Protein AF-A0A534IXT2-F1 (afdb_monomer)

pLDDT: mean 79.08, std 15.94, range [31.67, 95.62]

Secondary structure (DSSP, 8-state):
------TTEEEHHHHHHTHHHHHHHHHHT--EEEEETTEEEEEE--HHHHHHHH---SSHHHHHHHHT-S-TT----------PPPP----TT-PPPP-

Foldseek 3Di:
DDPPPPVQEEEPVRCVVPVVVVVVCLVPVNKHFYDYPRDGDDIDHDPVVVCVVVDPPPCVVVVVVLVPDPPVPDDDPDDDDDDDDPDPPPDPDDDDDDD

Radius of gyration: 23.03 Å; Cα contacts (8 Å, |Δi|>4): 57; chains: 1; bounding box: 66×36×57 Å

Solvent-accessible surface area (backbone atoms only — not comparable to full-atom values): 6604 Å² total; per-residue (Å²): 139,81,82,75,74,65,84,46,68,32,49,52,69,55,44,67,77,40,42,73,56,52,55,50,41,20,72,76,76,37,69,31,38,32,22,56,97,89,38,87,74,47,75,48,63,41,69,67,55,50,49,62,74,65,50,78,92,73,54,57,72,57,52,52,53,61,69,68,40,95,68,77,84,66,84,78,85,77,79,87,67,96,67,90,73,80,82,78,81,74,64,92,82,78,76,79,82,81,129

Sequence (99 aa):
MTSKSRSGYWLLQDAKARFSELVRKVRSEGPQHVTVHGRDEVVVIAAADFRRLKGSITGKALIEAVQASPHRDIDIEARRSPLPVRDVIAARGCTPPRA

Mean predicted aligned error: 14.65 Å

Nearest PDB structures (foldseek):
  2odk-assembly2_D  TM=9.842E-01  e=2.602E-04  Nitrosomonas europaea
  4zm2-assembly1_B  TM=7.871E-01  e=6.362E-03  Punavirus P1
  3k33-assembly1_C-2  TM=7.244E-01  e=2.223E-02  Punavirus P1
  3k33-assembly1_D-2  TM=6.384E-01  e=4.774E-02  Punavirus P1
  5x9h-assembly1_A  TM=3.903E-01  e=8.761E+00  Thermus thermophilus HB8

Structure (mmCIF, N/CA/C/O backbone):
data_AF-A0A534IXT2-F1
#
_entry.id   AF-A0A534IXT2-F1
#
loop_
_atom_site.group_PDB
_atom_site.id
_atom_site.type_sym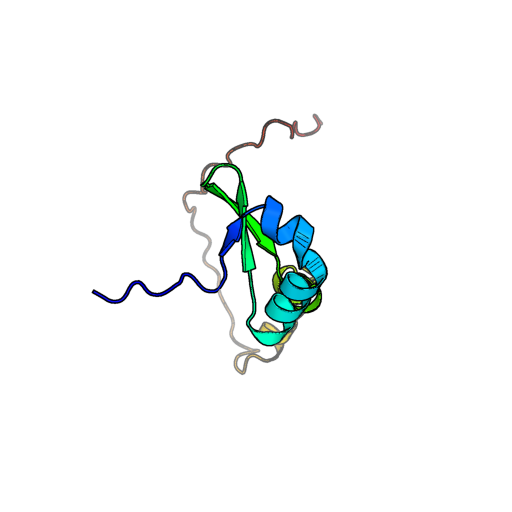bol
_atom_site.label_atom_id
_atom_site.label_alt_id
_atom_site.label_comp_id
_atom_site.label_asym_id
_atom_site.label_entity_id
_atom_site.label_seq_id
_atom_site.pdbx_PDB_ins_code
_atom_site.Cartn_x
_atom_site.Cartn_y
_atom_site.Cartn_z
_atom_site.occupancy
_atom_site.B_iso_or_equiv
_atom_site.auth_seq_id
_atom_site.auth_comp_id
_atom_site.auth_asym_id
_atom_site.auth_atom_id
_atom_site.pdbx_PDB_model_num
ATOM 1 N N . MET A 1 1 ? -29.192 7.527 3.788 1.00 35.97 1 MET A N 1
ATOM 2 C CA . MET A 1 1 ? -27.865 7.899 4.327 1.00 35.97 1 MET A CA 1
ATOM 3 C C . MET A 1 1 ? -27.161 6.616 4.743 1.00 35.97 1 MET A C 1
ATOM 5 O O . MET A 1 1 ? -27.426 6.114 5.821 1.00 35.97 1 MET A O 1
ATOM 9 N N . THR A 1 2 ? -26.343 6.021 3.881 1.00 31.67 2 THR A N 1
ATOM 10 C CA . THR A 1 2 ? -25.557 4.828 4.236 1.00 31.67 2 THR A CA 1
ATOM 11 C C . THR A 1 2 ? -24.094 5.211 4.133 1.00 31.67 2 THR A C 1
ATOM 13 O O . THR A 1 2 ? -23.559 5.350 3.033 1.00 31.67 2 THR A O 1
ATOM 16 N N . SER A 1 3 ? -23.469 5.476 5.282 1.00 38.47 3 SER A N 1
ATOM 17 C CA . SER A 1 3 ? -22.035 5.716 5.348 1.00 38.47 3 SER A CA 1
ATOM 18 C C . SER A 1 3 ? -21.333 4.438 4.904 1.00 38.47 3 SER A C 1
ATOM 20 O O . SER A 1 3 ? -21.412 3.389 5.542 1.00 38.47 3 SER A O 1
ATOM 22 N N . LYS A 1 4 ? -20.668 4.506 3.751 1.00 41.81 4 LYS A N 1
ATOM 23 C CA . LYS A 1 4 ? -19.714 3.486 3.337 1.00 41.81 4 LYS A CA 1
ATOM 24 C C . LYS A 1 4 ? -18.629 3.487 4.411 1.00 41.81 4 LYS A C 1
ATOM 26 O O . LYS A 1 4 ? -17.834 4.423 4.472 1.00 41.81 4 LYS A O 1
ATOM 31 N N . SER A 1 5 ? -18.660 2.497 5.306 1.00 49.62 5 SER A N 1
ATOM 32 C CA . SER A 1 5 ? -17.535 2.194 6.189 1.00 49.62 5 SER A CA 1
ATOM 33 C C . SER A 1 5 ? -16.285 2.248 5.321 1.00 49.62 5 SER A C 1
ATOM 35 O O . SER A 1 5 ? -16.241 1.593 4.275 1.00 49.62 5 SER A O 1
ATOM 37 N N . ARG A 1 6 ? -15.317 3.097 5.676 1.00 59.31 6 ARG A N 1
ATOM 38 C CA . ARG A 1 6 ? -14.040 3.151 4.968 1.00 59.31 6 ARG A CA 1
ATOM 39 C C . ARG A 1 6 ? -13.255 1.884 5.331 1.00 59.31 6 ARG A C 1
ATOM 41 O O . ARG A 1 6 ? -12.303 1.933 6.102 1.00 59.31 6 ARG A O 1
ATOM 48 N N . SER A 1 7 ? -13.711 0.739 4.819 1.00 67.19 7 SER A N 1
ATOM 49 C CA . SER A 1 7 ? -13.032 -0.550 4.883 1.00 67.19 7 SER A CA 1
ATOM 50 C C . SER A 1 7 ? -11.638 -0.341 4.313 1.00 67.19 7 SER A C 1
ATOM 52 O O . SER A 1 7 ? -11.503 -0.027 3.131 1.00 67.19 7 SER A O 1
ATOM 54 N N . GLY A 1 8 ? -10.626 -0.395 5.169 1.00 79.75 8 GLY A N 1
ATOM 55 C CA . GLY A 1 8 ? -9.276 -0.003 4.789 1.00 79.75 8 GLY A CA 1
ATOM 56 C C . GLY A 1 8 ? -8.614 0.990 5.730 1.00 79.75 8 GLY A C 1
ATOM 57 O O . GLY A 1 8 ? -7.415 1.159 5.606 1.00 79.75 8 GLY A O 1
ATOM 58 N N . TYR A 1 9 ? -9.332 1.636 6.655 1.00 89.56 9 TYR A N 1
ATOM 59 C CA . TYR A 1 9 ? -8.752 2.638 7.558 1.00 89.56 9 TYR A CA 1
ATOM 60 C C . TYR A 1 9 ? -8.716 2.149 9.001 1.00 89.56 9 TYR A C 1
ATOM 62 O O . TYR A 1 9 ? -9.726 1.719 9.553 1.00 89.56 9 TYR A O 1
ATOM 70 N N . TRP A 1 10 ? -7.542 2.261 9.610 1.00 93.19 10 TRP A N 1
ATOM 71 C CA . TRP A 1 10 ? -7.248 1.811 10.961 1.00 93.19 10 TRP A CA 1
ATOM 72 C C . TRP A 1 10 ? -6.767 2.985 11.799 1.00 93.19 10 TRP A C 1
ATOM 74 O O . TRP A 1 10 ? -5.938 3.773 11.346 1.00 93.19 10 TRP A O 1
ATOM 84 N N . LEU A 1 11 ? -7.230 3.098 13.041 1.00 92.06 11 LEU A N 1
ATOM 85 C CA . LEU A 1 11 ? -6.514 3.896 14.034 1.00 92.06 11 LEU A CA 1
ATOM 86 C C . LEU A 1 11 ? -5.226 3.155 14.409 1.00 92.06 11 LEU A C 1
ATOM 88 O O . LEU A 1 11 ? -5.212 1.924 14.481 1.00 92.06 11 LEU A O 1
ATOM 92 N N . LEU A 1 12 ? -4.146 3.886 14.689 1.00 92.25 12 LEU A N 1
ATOM 93 C CA . LEU A 1 12 ? -2.860 3.286 15.068 1.00 92.25 12 LEU A CA 1
ATOM 94 C C . LEU A 1 12 ? -2.980 2.296 16.238 1.00 92.25 12 LEU A C 1
ATOM 96 O O . LEU A 1 12 ? -2.351 1.239 16.228 1.00 92.25 12 LEU A O 1
ATOM 100 N N . GLN A 1 13 ? -3.813 2.618 17.228 1.00 91.50 13 GLN A N 1
ATOM 101 C CA . GLN A 1 13 ? -4.076 1.743 18.372 1.00 91.50 13 GLN A CA 1
ATOM 102 C C . GLN A 1 13 ? -4.716 0.408 17.962 1.00 91.50 13 GLN A C 1
ATOM 104 O O . GLN A 1 13 ? -4.278 -0.645 18.424 1.00 91.50 13 GLN A O 1
ATOM 109 N N . ASP A 1 14 ? -5.671 0.435 17.030 1.00 91.50 14 ASP A N 1
ATOM 110 C CA . ASP A 1 14 ? -6.352 -0.765 16.542 1.00 91.50 14 ASP A CA 1
ATOM 111 C C . ASP A 1 14 ? -5.415 -1.605 15.681 1.00 91.50 14 ASP A C 1
ATOM 113 O O . ASP A 1 14 ? -5.363 -2.825 15.824 1.00 91.50 14 ASP A O 1
ATOM 117 N N . ALA A 1 15 ? -4.614 -0.951 14.834 1.00 92.31 15 ALA A N 1
ATOM 118 C CA . ALA A 1 15 ? -3.582 -1.612 14.044 1.00 92.31 15 ALA A CA 1
ATOM 119 C C . ALA A 1 15 ? -2.552 -2.319 14.941 1.00 92.31 15 ALA A C 1
ATOM 121 O O . ALA A 1 15 ? -2.131 -3.432 14.629 1.00 92.31 15 ALA A O 1
ATOM 122 N N . LYS A 1 16 ? -2.179 -1.714 16.077 1.00 91.88 16 LYS A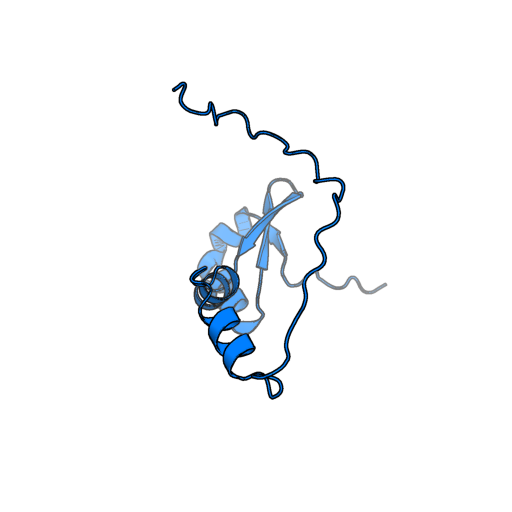 N 1
ATOM 123 C CA . LYS A 1 16 ? -1.272 -2.322 17.061 1.00 91.88 16 LYS A CA 1
ATOM 124 C C . LYS A 1 16 ? -1.919 -3.512 17.777 1.00 91.88 16 LYS A C 1
ATOM 126 O O . LYS A 1 16 ? -1.276 -4.547 17.922 1.00 91.88 16 LYS A O 1
ATOM 131 N N . ALA A 1 17 ? -3.174 -3.382 18.206 1.00 95.62 17 ALA A N 1
ATOM 132 C CA . ALA A 1 17 ? -3.890 -4.437 18.926 1.00 95.62 17 ALA A CA 1
ATOM 133 C C . ALA A 1 17 ? -4.265 -5.633 18.029 1.00 95.62 17 ALA A C 1
ATOM 135 O O . ALA A 1 17 ? -4.296 -6.771 18.489 1.00 95.62 17 ALA A O 1
ATOM 136 N N . ARG A 1 18 ? -4.541 -5.386 16.743 1.00 94.69 18 ARG A N 1
ATOM 137 C CA . ARG A 1 18 ? -5.051 -6.376 15.776 1.00 94.69 18 ARG A CA 1
ATOM 138 C C . ARG A 1 18 ? -4.133 -6.526 14.565 1.00 94.69 18 ARG A C 1
ATOM 140 O O . ARG A 1 18 ? -4.589 -6.756 13.444 1.00 94.69 18 ARG A O 1
ATOM 147 N N . PHE A 1 19 ? -2.822 -6.443 14.782 1.00 94.19 19 PHE A N 1
ATOM 148 C CA . PHE A 1 19 ? -1.842 -6.466 13.694 1.00 94.19 19 PHE A CA 1
ATOM 149 C C . PHE A 1 19 ? -1.944 -7.723 12.815 1.00 94.19 19 PHE A C 1
ATOM 151 O O . PHE A 1 19 ? -1.833 -7.647 11.593 1.00 94.19 19 PHE A O 1
ATOM 158 N N . SER A 1 20 ? -2.235 -8.887 13.403 1.00 95.62 20 SER A N 1
ATOM 159 C CA . SER A 1 20 ? -2.430 -10.127 12.638 1.00 95.62 20 SER A CA 1
ATOM 160 C C . SER A 1 20 ? -3.609 -10.049 11.664 1.00 95.62 20 SER A C 1
ATOM 162 O O . SER A 1 20 ? -3.546 -10.611 10.572 1.00 95.62 20 SER A O 1
ATOM 164 N N . GLU A 1 21 ? -4.681 -9.351 12.033 1.00 94.81 21 GLU A N 1
ATOM 165 C CA . GLU A 1 21 ? -5.833 -9.146 11.158 1.00 94.81 21 GLU A CA 1
ATOM 166 C C . GLU A 1 21 ? -5.530 -8.128 10.063 1.00 94.81 21 GLU A C 1
ATOM 168 O O . GLU A 1 21 ? -5.843 -8.383 8.901 1.00 94.81 21 GLU A O 1
ATOM 173 N N . LEU A 1 22 ? -4.855 -7.029 10.414 1.00 94.12 22 LEU A N 1
ATOM 174 C CA . LEU A 1 22 ? -4.359 -6.054 9.446 1.00 94.12 22 LEU A CA 1
ATOM 175 C C . LEU A 1 22 ? -3.541 -6.758 8.355 1.00 94.12 22 LEU A C 1
ATOM 177 O O . LEU A 1 22 ? -3.810 -6.578 7.173 1.00 94.12 22 LEU A O 1
ATOM 181 N N . VAL A 1 23 ? -2.603 -7.631 8.735 1.00 94.25 23 VAL A N 1
ATOM 182 C CA . VAL A 1 23 ? -1.784 -8.397 7.780 1.00 94.25 23 VAL A CA 1
ATOM 183 C C . VAL A 1 23 ? -2.631 -9.319 6.898 1.00 94.25 23 VAL A C 1
ATOM 185 O O . VAL A 1 23 ? -2.355 -9.429 5.702 1.00 94.25 23 VAL A O 1
ATOM 188 N N . ARG A 1 24 ? -3.661 -9.980 7.445 1.00 94.19 24 ARG A N 1
ATOM 189 C CA . ARG A 1 24 ? -4.582 -10.807 6.644 1.00 94.19 24 ARG A CA 1
ATOM 190 C C . ARG A 1 24 ? -5.317 -9.955 5.613 1.00 94.19 24 ARG A C 1
ATOM 192 O O . ARG A 1 24 ? -5.285 -10.299 4.436 1.00 94.19 24 ARG A O 1
ATOM 199 N N . LYS A 1 25 ? -5.876 -8.818 6.035 1.00 93.94 25 LYS A N 1
ATOM 200 C CA . LYS A 1 25 ? -6.591 -7.878 5.163 1.00 93.94 25 LYS A CA 1
ATOM 201 C C . LYS A 1 25 ? -5.692 -7.274 4.092 1.00 93.94 25 LYS A C 1
ATOM 203 O O . LYS A 1 25 ? -6.093 -7.223 2.939 1.00 93.94 25 LYS A O 1
ATOM 208 N N . VAL A 1 26 ? -4.445 -6.939 4.420 1.00 95.06 26 VAL A N 1
ATOM 209 C CA . VAL A 1 26 ? -3.457 -6.492 3.425 1.00 95.06 26 VAL A CA 1
ATOM 210 C C . VAL A 1 26 ? -3.256 -7.529 2.315 1.00 95.06 26 VAL A C 1
ATOM 212 O O . VAL A 1 26 ? -3.112 -7.164 1.153 1.00 95.06 26 VAL A O 1
ATOM 215 N N . ARG A 1 27 ? -3.257 -8.824 2.655 1.00 91.88 27 ARG A N 1
ATOM 216 C CA . ARG A 1 27 ? -3.069 -9.908 1.679 1.00 91.88 27 ARG A CA 1
ATOM 217 C C . ARG A 1 27 ? -4.329 -10.242 0.879 1.00 91.88 27 ARG A C 1
ATOM 219 O O . ARG A 1 27 ? -4.193 -10.646 -0.268 1.00 91.88 27 ARG A O 1
ATOM 226 N N . SER A 1 28 ? -5.516 -10.140 1.478 1.00 92.31 28 SER A N 1
ATOM 227 C CA . SER A 1 28 ? -6.778 -10.557 0.844 1.00 92.31 28 SER A CA 1
ATOM 228 C C . SER A 1 28 ? -7.552 -9.415 0.189 1.00 92.31 28 SER A C 1
ATOM 230 O O . SER A 1 28 ? -8.195 -9.619 -0.832 1.00 92.31 28 SER A O 1
ATOM 232 N N . GLU A 1 29 ? -7.518 -8.228 0.788 1.00 90.38 29 GLU A N 1
ATOM 233 C CA . GLU A 1 29 ? -8.315 -7.056 0.399 1.00 90.38 29 GLU A CA 1
ATOM 234 C C . GLU A 1 29 ? -7.448 -5.941 -0.207 1.00 90.38 29 GLU A C 1
ATOM 236 O O . GLU A 1 29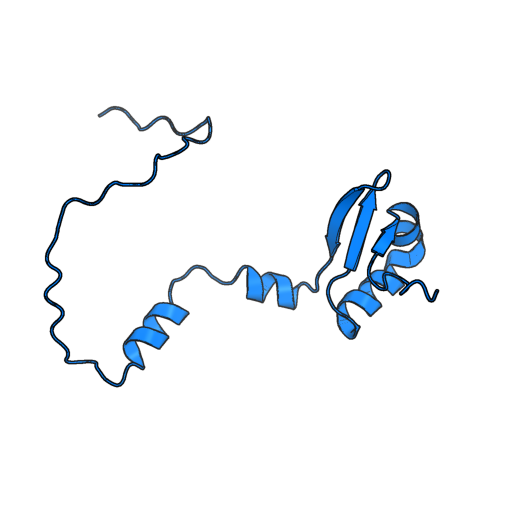 ? -7.975 -5.031 -0.842 1.00 90.38 29 GLU A O 1
ATOM 241 N N . GLY A 1 30 ? -6.122 -6.015 -0.047 1.00 89.44 30 GLY A N 1
ATOM 242 C CA . GLY A 1 30 ? -5.179 -5.029 -0.571 1.00 89.44 30 GLY A CA 1
ATOM 243 C C . GLY A 1 30 ? -4.813 -3.931 0.440 1.00 89.44 30 GLY A C 1
ATOM 244 O O . GLY A 1 30 ? -4.991 -4.119 1.647 1.00 89.44 30 GLY A O 1
ATOM 245 N N . PRO A 1 31 ? -4.256 -2.794 -0.023 1.00 94.00 31 PRO A N 1
ATOM 246 C CA . PRO A 1 31 ? -3.667 -1.756 0.828 1.00 94.00 31 PRO A CA 1
ATOM 247 C C . PRO A 1 31 ? -4.562 -1.288 1.982 1.00 94.00 31 PRO A C 1
ATOM 249 O O . PRO A 1 31 ? -5.756 -1.060 1.800 1.00 94.00 31 PRO A O 1
ATOM 252 N N . GLN A 1 32 ? -3.970 -1.105 3.163 1.00 94.75 32 GLN A N 1
ATOM 253 C CA . GLN A 1 32 ? -4.660 -0.624 4.364 1.00 94.75 32 GLN A CA 1
ATOM 254 C C . GLN A 1 32 ? -4.005 0.668 4.866 1.00 94.75 32 GLN A C 1
ATOM 256 O O . GLN A 1 32 ? -2.787 0.748 4.985 1.00 94.75 32 GLN A O 1
ATOM 261 N N . HIS A 1 33 ? -4.805 1.673 5.192 1.00 93.44 33 HIS A N 1
ATOM 262 C CA . HIS A 1 33 ? -4.397 2.965 5.730 1.00 93.44 33 HIS A CA 1
ATOM 263 C C . HIS A 1 33 ? -4.395 2.941 7.258 1.00 93.44 33 HIS A C 1
ATOM 265 O O . HIS A 1 33 ? -5.351 2.488 7.886 1.00 93.44 33 HIS A O 1
ATOM 271 N N . VAL A 1 34 ? -3.338 3.473 7.862 1.00 93.44 34 VAL A N 1
ATOM 272 C CA . VAL A 1 34 ? -3.211 3.668 9.306 1.00 93.44 34 VAL A CA 1
ATOM 273 C C . VAL A 1 34 ? -3.175 5.164 9.598 1.00 93.44 34 VAL A C 1
ATOM 275 O O . VAL A 1 34 ? -2.396 5.920 9.014 1.00 93.44 34 VAL A O 1
ATOM 278 N N . THR A 1 35 ? -4.036 5.579 10.520 1.00 91.31 35 THR A N 1
ATOM 279 C CA . THR A 1 35 ? -4.239 6.969 10.917 1.00 91.31 35 THR A CA 1
ATOM 280 C C . THR A 1 35 ? -3.682 7.229 12.308 1.00 91.31 35 THR A C 1
ATOM 282 O O . THR A 1 35 ? -3.851 6.425 13.231 1.00 91.31 35 THR A O 1
ATOM 285 N N . VAL A 1 36 ? -3.031 8.378 12.467 1.00 89.19 36 VAL A N 1
ATOM 286 C CA . VAL A 1 36 ? -2.460 8.844 13.734 1.00 89.19 36 VAL A CA 1
ATOM 287 C C . VAL A 1 36 ? -3.028 10.237 13.991 1.00 89.19 36 VAL A C 1
ATOM 289 O O . VAL A 1 36 ? -3.006 11.096 13.113 1.00 89.19 36 VAL A O 1
ATOM 292 N N . HIS A 1 37 ? -3.638 10.444 15.161 1.00 83.50 37 HIS A N 1
ATOM 293 C CA . HIS A 1 37 ? -4.361 11.684 15.494 1.00 83.50 37 HIS A CA 1
ATOM 294 C C . HIS A 1 37 ? -5.371 12.137 14.413 1.00 83.50 37 HIS A C 1
ATOM 296 O O . HIS A 1 37 ? -5.545 13.329 14.170 1.00 83.50 37 HIS A O 1
ATOM 302 N N . GLY A 1 38 ? -6.023 11.185 13.733 1.00 73.25 38 GLY A N 1
ATOM 303 C CA . GLY A 1 38 ? -7.032 11.467 12.705 1.00 73.25 38 GLY A CA 1
ATOM 304 C C . GLY A 1 38 ? -6.489 11.870 11.328 1.00 73.25 38 GLY A C 1
ATOM 305 O O . GLY A 1 38 ? -7.289 12.184 10.449 1.00 73.25 38 GLY A O 1
ATOM 306 N N . ARG A 1 39 ? -5.168 11.842 11.109 1.00 79.06 39 ARG A N 1
ATOM 307 C CA . ARG A 1 39 ? -4.551 12.043 9.787 1.00 79.06 39 ARG A CA 1
ATOM 308 C C . ARG A 1 39 ? -4.050 10.723 9.208 1.00 79.06 39 ARG A C 1
ATOM 310 O O . ARG A 1 39 ? -3.560 9.877 9.953 1.00 79.06 39 ARG A O 1
ATOM 317 N N . ASP A 1 40 ? -4.166 10.566 7.891 1.00 75.50 40 ASP A N 1
ATOM 318 C CA . ASP A 1 40 ? -3.599 9.434 7.149 1.00 75.50 40 ASP A CA 1
ATOM 319 C C . ASP A 1 40 ? -2.071 9.557 7.148 1.00 75.50 40 ASP A C 1
ATOM 321 O O . ASP A 1 40 ? -1.518 10.368 6.408 1.00 75.50 40 ASP A O 1
ATOM 325 N N . GLU A 1 41 ? -1.385 8.786 7.995 1.00 85.50 41 GLU A N 1
ATOM 326 C CA . GLU A 1 41 ? 0.076 8.883 8.122 1.00 85.50 41 GLU A CA 1
ATOM 327 C C . GLU A 1 41 ? 0.817 7.749 7.411 1.00 85.50 41 GLU A C 1
ATOM 329 O O . GLU A 1 41 ? 1.906 7.970 6.885 1.00 85.50 41 GLU A O 1
ATOM 334 N N . VAL A 1 42 ? 0.254 6.536 7.369 1.00 91.56 42 VAL A N 1
ATOM 335 C CA . VAL A 1 42 ? 0.948 5.362 6.814 1.00 91.56 42 VAL A CA 1
ATOM 336 C C . VAL A 1 42 ? -0.004 4.495 5.995 1.00 91.56 42 VAL A C 1
ATOM 338 O O . VAL A 1 42 ? -1.169 4.331 6.346 1.00 91.56 42 VAL A O 1
ATOM 341 N N . VAL A 1 43 ? 0.506 3.883 4.924 1.00 92.81 43 VAL A N 1
ATOM 342 C CA . VAL A 1 43 ? -0.188 2.832 4.166 1.00 92.81 43 VAL A CA 1
ATOM 343 C C . VAL A 1 43 ? 0.609 1.536 4.261 1.00 92.81 43 VAL A C 1
ATOM 345 O O . VAL A 1 43 ? 1.813 1.512 4.008 1.00 92.81 43 VAL A O 1
ATOM 348 N N . VAL A 1 44 ? -0.066 0.450 4.620 1.00 94.06 44 VAL A N 1
ATOM 349 C CA . VAL A 1 44 ? 0.490 -0.899 4.705 1.00 94.06 44 VAL A CA 1
ATOM 350 C C . VAL A 1 44 ? 0.088 -1.676 3.457 1.00 94.06 44 VAL A C 1
ATOM 352 O O . VAL A 1 44 ? -1.095 -1.805 3.144 1.00 94.06 44 VAL A O 1
ATOM 355 N N . ILE A 1 45 ? 1.082 -2.214 2.754 1.00 94.44 45 ILE A N 1
ATOM 356 C CA . ILE A 1 45 ? 0.910 -3.037 1.551 1.00 94.44 45 ILE A CA 1
ATOM 357 C C . ILE A 1 45 ? 1.678 -4.350 1.684 1.00 94.44 45 ILE A C 1
ATOM 359 O O . ILE A 1 45 ? 2.605 -4.461 2.494 1.00 94.44 45 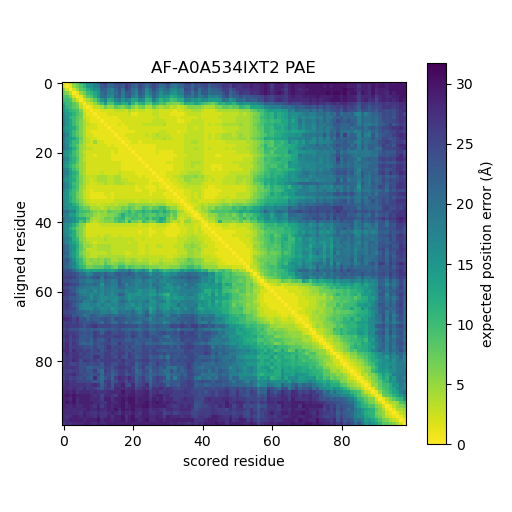ILE A O 1
ATOM 363 N N . ALA A 1 46 ? 1.312 -5.358 0.891 1.00 92.88 46 ALA A N 1
ATOM 364 C CA . ALA A 1 46 ? 2.040 -6.616 0.897 1.00 92.88 46 ALA A CA 1
ATOM 365 C C . ALA A 1 46 ? 3.474 -6.396 0.395 1.00 92.88 46 ALA A C 1
ATOM 367 O O . ALA A 1 46 ? 3.721 -5.645 -0.548 1.00 92.88 46 ALA A O 1
ATOM 368 N N . ALA A 1 47 ? 4.439 -7.100 0.989 1.00 89.56 47 ALA A N 1
ATOM 369 C CA . ALA A 1 47 ? 5.843 -6.970 0.598 1.00 89.56 47 ALA A CA 1
ATOM 370 C C . ALA A 1 47 ? 6.082 -7.322 -0.883 1.00 89.56 47 ALA A C 1
ATOM 372 O O . ALA A 1 47 ? 6.967 -6.753 -1.517 1.00 89.56 47 ALA A O 1
ATOM 373 N N . ALA A 1 48 ? 5.298 -8.249 -1.445 1.00 87.50 48 ALA A N 1
ATOM 374 C CA . ALA A 1 48 ? 5.355 -8.583 -2.866 1.00 87.50 48 ALA A CA 1
ATOM 375 C C . ALA A 1 48 ? 4.940 -7.394 -3.746 1.00 87.50 48 ALA A C 1
ATOM 377 O O . ALA A 1 48 ? 5.657 -7.064 -4.691 1.00 87.50 48 ALA A O 1
ATOM 378 N N . ASP A 1 49 ? 3.856 -6.710 -3.378 1.00 87.75 49 ASP A N 1
ATOM 379 C CA . ASP A 1 49 ? 3.379 -5.520 -4.081 1.00 87.75 49 ASP A CA 1
ATOM 380 C C . ASP A 1 49 ? 4.373 -4.376 -3.949 1.00 87.75 49 ASP A C 1
ATOM 382 O O . ASP A 1 49 ? 4.711 -3.749 -4.946 1.00 87.75 49 ASP A O 1
ATOM 386 N N . PHE A 1 50 ? 4.935 -4.160 -2.755 1.00 87.31 50 PHE A N 1
ATOM 387 C CA . PHE A 1 50 ? 5.988 -3.165 -2.565 1.00 87.31 50 PHE A CA 1
ATOM 388 C C . PHE A 1 50 ? 7.209 -3.446 -3.443 1.00 87.31 50 PHE A C 1
ATOM 390 O O . PHE A 1 50 ? 7.721 -2.534 -4.084 1.00 87.31 50 PHE A O 1
ATOM 397 N N . ARG A 1 51 ? 7.668 -4.703 -3.524 1.00 85.75 51 ARG A N 1
ATOM 398 C CA . ARG A 1 51 ? 8.782 -5.081 -4.411 1.00 85.75 51 ARG A CA 1
ATOM 399 C C . ARG A 1 51 ? 8.451 -4.844 -5.879 1.00 85.75 51 ARG A C 1
ATOM 401 O O . ARG A 1 51 ? 9.317 -4.385 -6.614 1.00 85.75 51 ARG A O 1
ATOM 408 N N . ARG A 1 52 ? 7.220 -5.129 -6.303 1.00 82.44 52 ARG A N 1
ATOM 409 C CA . ARG A 1 52 ? 6.762 -4.874 -7.673 1.00 82.44 52 ARG A CA 1
ATOM 410 C C . ARG A 1 52 ? 6.674 -3.377 -7.977 1.00 82.44 52 ARG A C 1
ATOM 412 O O . ARG A 1 52 ? 7.130 -2.968 -9.036 1.00 82.44 52 ARG A O 1
ATOM 419 N N . LEU A 1 53 ? 6.134 -2.577 -7.055 1.00 82.75 53 LEU A N 1
ATOM 420 C CA . LEU A 1 53 ? 6.047 -1.118 -7.182 1.00 82.75 53 LEU A CA 1
ATOM 421 C C . LEU A 1 53 ? 7.426 -0.465 -7.200 1.00 82.75 53 LEU A C 1
ATOM 423 O O . LEU A 1 53 ? 7.691 0.393 -8.034 1.00 82.75 53 LEU A O 1
ATOM 427 N N . LYS A 1 54 ? 8.303 -0.867 -6.277 1.00 77.31 54 LYS A N 1
ATOM 428 C CA . LYS A 1 54 ? 9.671 -0.352 -6.210 1.00 77.31 54 LYS A CA 1
ATOM 429 C C . LYS A 1 54 ? 10.490 -0.810 -7.420 1.00 77.31 54 LYS A C 1
ATOM 431 O O . LYS A 1 54 ? 11.355 -0.072 -7.882 1.00 77.31 54 LYS A O 1
ATOM 436 N N . GLY A 1 55 ? 10.198 -2.011 -7.922 1.00 66.12 55 GLY A N 1
ATOM 437 C CA . GLY A 1 55 ? 10.922 -2.656 -9.007 1.00 66.12 55 GLY A CA 1
ATOM 438 C C . GLY A 1 55 ? 12.413 -2.830 -8.704 1.00 66.12 55 GLY A C 1
ATOM 439 O O . GLY A 1 55 ? 12.931 -2.427 -7.660 1.00 66.12 55 GLY A O 1
ATOM 440 N N . SER A 1 56 ? 13.133 -3.421 -9.652 1.00 59.31 56 SER A N 1
ATOM 441 C CA . SER A 1 56 ? 14.548 -3.117 -9.828 1.00 59.31 56 SER A CA 1
ATOM 442 C C . SER A 1 56 ? 14.611 -2.016 -10.887 1.00 59.31 56 SER A C 1
ATOM 444 O O . SER A 1 56 ? 14.258 -2.245 -12.044 1.00 59.31 56 SER A O 1
ATOM 446 N N . ILE A 1 57 ? 15.008 -0.796 -10.510 1.00 61.25 57 ILE A N 1
ATOM 447 C CA . ILE A 1 57 ? 15.271 0.292 -11.471 1.00 61.25 57 ILE A CA 1
ATOM 448 C C . ILE A 1 57 ? 16.578 -0.049 -12.201 1.00 61.25 57 ILE A C 1
ATOM 450 O O . ILE A 1 57 ? 17.625 0.541 -11.981 1.00 61.25 57 ILE A O 1
ATOM 454 N N . THR A 1 58 ? 16.536 -1.104 -13.002 1.00 71.62 58 THR A N 1
ATOM 455 C CA . THR A 1 58 ? 17.654 -1.598 -13.812 1.00 71.62 58 THR A CA 1
ATOM 456 C C . THR A 1 58 ? 17.499 -1.170 -15.264 1.00 71.62 58 THR A C 1
ATOM 458 O O . THR A 1 58 ? 18.428 -1.310 -16.045 1.00 71.62 58 THR A O 1
ATOM 461 N N . GLY A 1 59 ? 16.313 -0.679 -15.650 1.00 71.38 59 GLY A N 1
ATOM 462 C CA . GLY A 1 59 ? 15.974 -0.376 -17.039 1.00 71.38 59 GLY A CA 1
ATOM 463 C C . GLY A 1 59 ? 15.654 -1.615 -17.881 1.00 71.38 59 GLY A C 1
ATOM 464 O O . GLY A 1 59 ? 15.238 -1.462 -19.023 1.00 71.38 59 GLY A O 1
ATOM 465 N N . LYS A 1 60 ? 15.768 -2.836 -17.333 1.00 80.19 60 LYS A N 1
ATOM 466 C CA . LYS A 1 60 ? 15.598 -4.084 -18.095 1.00 80.19 60 LYS A CA 1
ATOM 467 C C . LYS A 1 60 ? 14.230 -4.195 -18.770 1.00 80.19 60 LYS A C 1
ATOM 469 O O . LYS A 1 60 ? 14.174 -4.514 -19.947 1.00 80.19 60 LYS A O 1
ATOM 474 N N . ALA A 1 61 ? 13.151 -3.856 -18.062 1.00 79.44 61 ALA A N 1
ATOM 475 C CA . ALA A 1 61 ? 11.800 -3.881 -18.625 1.00 79.44 61 ALA A CA 1
ATOM 476 C C . ALA A 1 61 ? 11.627 -2.886 -19.789 1.00 79.44 61 ALA A C 1
ATOM 478 O O . ALA A 1 61 ? 10.939 -3.186 -20.758 1.00 79.44 61 ALA A O 1
ATOM 479 N N . LEU A 1 62 ? 12.282 -1.719 -19.718 1.00 81.81 62 LEU A N 1
ATOM 480 C CA . LEU A 1 62 ? 12.285 -0.748 -20.813 1.00 81.81 62 LEU A CA 1
ATOM 481 C C . LEU A 1 62 ? 13.095 -1.272 -22.003 1.00 81.81 62 LEU A C 1
ATOM 483 O O . LEU A 1 62 ? 12.629 -1.192 -23.132 1.00 81.81 62 LEU A O 1
ATOM 487 N N . ILE A 1 63 ? 14.278 -1.838 -21.752 1.00 85.38 63 ILE A N 1
ATOM 488 C CA . ILE A 1 63 ? 15.119 -2.438 -22.796 1.00 85.38 63 ILE A CA 1
ATOM 489 C C . ILE A 1 63 ? 14.366 -3.575 -23.494 1.00 85.38 63 ILE A C 1
ATOM 491 O O . ILE A 1 63 ? 14.299 -3.593 -24.717 1.00 85.38 63 ILE A O 1
ATOM 495 N N . GLU A 1 64 ? 13.759 -4.491 -22.738 1.00 87.38 64 GLU A N 1
ATOM 496 C CA . GLU A 1 64 ? 12.949 -5.588 -23.278 1.00 87.38 64 GLU A CA 1
ATOM 497 C C . GLU A 1 64 ? 11.769 -5.061 -24.105 1.00 87.38 64 GLU A C 1
ATOM 499 O O . GLU A 1 64 ? 11.533 -5.560 -25.202 1.00 87.38 64 GLU A O 1
ATOM 504 N N . ALA A 1 65 ? 11.076 -4.017 -23.638 1.00 86.12 65 ALA A N 1
ATOM 505 C CA . ALA A 1 65 ? 9.977 -3.401 -24.379 1.00 86.12 65 ALA A CA 1
ATOM 506 C C . ALA A 1 65 ? 10.438 -2.756 -25.698 1.00 86.12 65 ALA A C 1
ATOM 508 O O . ALA A 1 65 ? 9.806 -2.961 -26.732 1.00 86.12 65 ALA A O 1
ATOM 509 N N . VAL A 1 66 ? 11.553 -2.018 -25.684 1.00 84.69 66 VAL A N 1
ATOM 510 C CA . VAL A 1 66 ? 12.133 -1.414 -26.895 1.00 84.69 66 VAL A CA 1
ATOM 511 C C . VAL A 1 66 ? 12.576 -2.502 -27.875 1.00 84.69 66 VAL A C 1
ATOM 513 O O . VAL A 1 66 ? 12.288 -2.409 -29.064 1.00 84.69 66 VAL A O 1
ATOM 516 N N . GLN A 1 67 ? 13.205 -3.574 -27.387 1.00 85.75 67 GLN A N 1
ATOM 517 C CA . GLN A 1 67 ? 13.625 -4.702 -28.220 1.00 85.75 67 GLN A CA 1
ATOM 518 C C . GLN A 1 67 ? 12.437 -5.501 -28.771 1.00 85.75 67 GLN A C 1
ATOM 520 O O . GLN A 1 67 ? 12.512 -6.020 -29.880 1.00 85.75 67 GLN A O 1
ATOM 525 N N . ALA A 1 68 ? 11.325 -5.610 -28.048 1.00 90.38 68 ALA A N 1
ATOM 526 C CA . ALA A 1 68 ? 10.117 -6.279 -28.534 1.00 90.38 68 ALA A CA 1
ATOM 527 C C . ALA A 1 68 ? 9.331 -5.453 -29.573 1.00 90.38 68 ALA A C 1
ATOM 529 O O . ALA A 1 68 ? 8.374 -5.966 -30.152 1.00 90.38 68 ALA A O 1
ATOM 530 N N . SER A 1 69 ? 9.718 -4.195 -29.818 1.00 85.88 69 SER A N 1
ATOM 531 C CA . SER A 1 69 ? 9.061 -3.326 -30.794 1.00 85.88 69 SER A CA 1
ATOM 532 C C . SER A 1 69 ? 9.067 -3.948 -32.202 1.00 85.88 69 SER A C 1
ATOM 534 O O . SER A 1 69 ? 10.127 -4.370 -32.668 1.00 85.88 69 SER A O 1
ATOM 536 N N . PRO A 1 70 ? 7.930 -3.946 -32.926 1.00 86.81 70 PRO A N 1
ATOM 537 C CA . PRO A 1 70 ? 7.858 -4.338 -34.339 1.00 86.81 70 PRO A CA 1
ATOM 538 C C . PRO A 1 70 ? 8.653 -3.419 -35.279 1.00 86.81 70 PRO A C 1
ATOM 540 O O . PRO A 1 70 ? 8.879 -3.753 -36.437 1.00 86.81 70 PRO A O 1
ATOM 543 N N . HIS A 1 71 ? 9.057 -2.247 -34.790 1.00 81.25 71 HIS A N 1
ATOM 544 C CA . HIS A 1 71 ? 9.708 -1.189 -35.553 1.00 81.25 71 HIS A CA 1
ATOM 545 C C . HIS A 1 71 ? 11.180 -1.062 -35.151 1.00 81.25 71 HIS A C 1
ATOM 547 O O . HIS A 1 71 ? 11.601 -0.020 -34.659 1.00 81.25 71 HIS A O 1
ATOM 553 N N . ARG A 1 72 ? 11.957 -2.141 -35.295 1.00 75.62 72 ARG A N 1
ATOM 554 C CA . ARG A 1 72 ? 13.382 -2.147 -34.909 1.00 75.62 72 ARG A CA 1
ATOM 555 C C . ARG A 1 72 ? 14.266 -1.298 -35.820 1.00 75.62 72 ARG A C 1
ATOM 557 O O . ARG A 1 72 ? 15.239 -0.731 -35.340 1.00 75.62 72 ARG A O 1
ATOM 564 N N . ASP A 1 73 ? 13.889 -1.188 -37.090 1.00 80.38 73 ASP A N 1
ATOM 565 C CA . ASP A 1 73 ? 14.720 -0.581 -38.136 1.00 80.38 73 ASP A CA 1
ATOM 566 C C . ASP A 1 73 ? 14.271 0.839 -38.510 1.00 80.38 73 ASP A C 1
ATOM 568 O O . ASP A 1 73 ? 14.580 1.330 -39.595 1.00 80.38 73 ASP A O 1
ATOM 572 N N . ILE A 1 74 ? 13.502 1.507 -37.643 1.00 83.75 74 ILE A N 1
ATOM 573 C CA . ILE A 1 74 ? 13.144 2.907 -37.883 1.00 83.75 74 ILE A CA 1
ATOM 574 C C . ILE A 1 74 ? 14.335 3.798 -37.549 1.00 83.75 74 ILE A C 1
ATOM 576 O O . ILE A 1 74 ? 14.886 3.737 -36.449 1.00 83.75 74 ILE A O 1
ATOM 580 N N . ASP A 1 75 ? 14.713 4.648 -38.495 1.00 81.06 75 ASP A N 1
ATOM 581 C 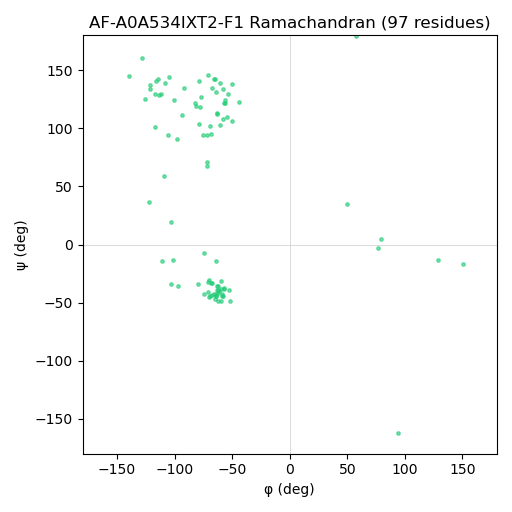CA . ASP A 1 75 ? 15.685 5.695 -38.228 1.00 81.06 75 ASP A CA 1
ATOM 582 C C . ASP A 1 75 ? 14.972 6.879 -37.567 1.00 81.06 75 ASP A C 1
ATOM 584 O O . ASP A 1 75 ? 14.019 7.443 -38.1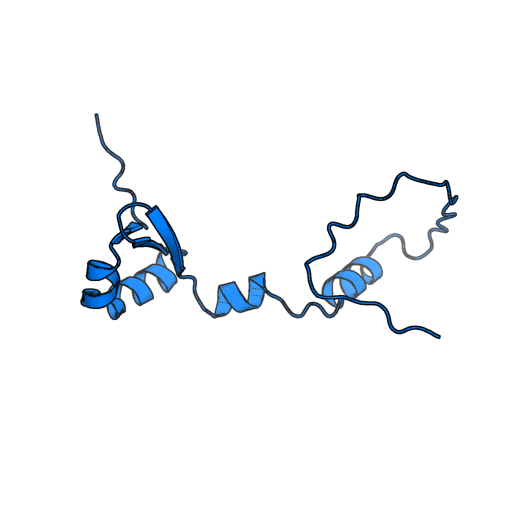15 1.00 81.06 75 ASP A O 1
ATOM 588 N N . ILE A 1 76 ? 15.387 7.219 -36.346 1.00 79.69 76 ILE A N 1
ATOM 589 C CA . ILE A 1 76 ? 14.829 8.340 -35.587 1.00 79.69 76 ILE A CA 1
ATOM 590 C C . ILE A 1 76 ? 15.851 9.471 -35.602 1.00 79.69 76 ILE A C 1
ATOM 592 O O . ILE A 1 76 ? 16.716 9.571 -34.729 1.00 79.69 76 ILE A O 1
ATOM 596 N N . GLU A 1 77 ? 15.705 10.386 -36.557 1.00 80.06 77 GLU A N 1
ATOM 597 C CA . GLU A 1 77 ? 16.446 11.643 -36.545 1.00 80.06 77 GLU A CA 1
ATOM 598 C C . GLU A 1 77 ? 15.915 12.570 -35.438 1.00 80.06 77 GLU A C 1
ATOM 600 O O . GLU A 1 77 ? 14.962 13.336 -35.606 1.00 80.06 77 GLU A O 1
ATOM 605 N N . ALA A 1 78 ? 16.548 12.525 -34.267 1.00 74.25 78 ALA A N 1
ATOM 606 C CA . ALA A 1 78 ? 16.230 13.430 -33.170 1.00 74.25 78 ALA A CA 1
ATOM 607 C C . ALA A 1 78 ? 16.805 14.834 -33.438 1.00 74.25 78 ALA A C 1
ATOM 609 O O . ALA A 1 78 ? 17.951 15.134 -33.088 1.00 74.25 78 ALA A O 1
ATOM 610 N N . ARG A 1 79 ? 16.000 15.737 -34.016 1.00 80.56 79 ARG A N 1
ATOM 611 C CA . ARG A 1 79 ? 16.346 17.167 -34.070 1.00 80.56 79 ARG A CA 1
ATOM 612 C C . ARG A 1 79 ? 16.413 17.729 -32.655 1.00 80.56 79 ARG A C 1
ATOM 614 O O . ARG A 1 79 ? 15.405 17.828 -31.959 1.00 80.56 79 ARG A O 1
ATOM 621 N N . ARG A 1 80 ? 17.614 18.116 -32.224 1.00 80.06 80 ARG A N 1
ATOM 622 C CA . ARG A 1 80 ? 17.806 18.777 -30.933 1.00 80.06 80 ARG A CA 1
ATOM 623 C C . ARG A 1 80 ? 17.389 20.236 -31.053 1.00 80.06 80 ARG A C 1
ATOM 625 O O . ARG A 1 80 ? 17.995 20.995 -31.801 1.00 80.06 80 ARG A O 1
ATOM 632 N N . SER A 1 81 ? 16.388 20.627 -30.281 1.00 83.44 81 SER A N 1
ATOM 633 C CA . SER A 1 81 ? 16.052 22.026 -30.031 1.00 83.44 81 SER A CA 1
ATOM 634 C C . SER A 1 81 ? 16.241 22.322 -28.544 1.00 83.44 81 SER A C 1
ATOM 636 O O . SER A 1 81 ? 15.879 21.473 -27.724 1.00 83.44 81 SER A O 1
ATOM 638 N N . PRO A 1 82 ? 16.768 23.497 -28.161 1.00 82.94 82 PRO A N 1
ATOM 639 C CA . PRO A 1 82 ? 16.746 23.926 -26.771 1.00 82.94 82 PRO A CA 1
ATOM 640 C C . PRO A 1 82 ? 15.300 23.926 -26.270 1.00 82.94 82 PRO A C 1
ATOM 642 O O . PRO A 1 82 ? 14.435 24.580 -26.849 1.00 82.94 82 PRO A O 1
ATOM 645 N N . LEU A 1 83 ? 15.040 23.160 -25.217 1.00 81.75 83 LEU A N 1
ATOM 646 C CA . LEU A 1 83 ? 13.764 23.153 -24.515 1.00 81.75 83 LEU A CA 1
ATOM 647 C C . LEU A 1 83 ? 14.006 23.683 -23.102 1.00 81.75 83 LEU A C 1
ATOM 649 O O . LEU A 1 83 ? 15.055 23.383 -22.523 1.00 81.75 83 LEU A O 1
ATOM 653 N N . PRO A 1 84 ? 13.069 24.462 -22.538 1.00 84.06 84 PRO A N 1
ATOM 654 C CA . PRO A 1 84 ? 13.174 24.892 -21.154 1.00 84.06 84 PRO A CA 1
ATOM 655 C C . PRO A 1 84 ? 13.269 23.657 -20.254 1.00 84.06 84 PRO A C 1
ATOM 657 O O . PRO A 1 84 ? 12.403 22.779 -20.273 1.00 84.06 84 PRO A O 1
ATOM 660 N N . VAL A 1 85 ? 14.356 23.569 -19.490 1.00 81.81 85 VAL A N 1
ATOM 661 C CA . VAL A 1 85 ? 14.544 22.514 -18.494 1.00 81.81 85 VAL A CA 1
ATOM 662 C C . VAL A 1 85 ? 13.734 22.900 -17.262 1.00 81.81 85 VAL A C 1
ATOM 664 O O . VAL A 1 85 ? 13.675 24.075 -16.906 1.00 81.81 85 VAL A O 1
ATOM 667 N N . ARG A 1 86 ? 13.089 21.930 -16.608 1.00 80.12 86 ARG A N 1
ATOM 668 C CA . ARG A 1 86 ? 12.449 22.193 -15.313 1.00 80.12 86 ARG A CA 1
ATOM 669 C C . ARG A 1 86 ? 13.513 22.642 -14.316 1.00 80.12 86 ARG A C 1
ATOM 671 O O . ARG A 1 86 ? 14.587 22.040 -14.276 1.00 80.12 86 ARG A O 1
ATOM 678 N N . ASP A 1 87 ? 13.185 23.643 -13.505 1.00 77.44 87 ASP A N 1
ATOM 679 C CA . ASP A 1 87 ? 14.061 24.081 -12.425 1.00 77.44 87 ASP A CA 1
ATOM 680 C C . ASP A 1 87 ? 14.439 22.895 -11.537 1.00 77.44 87 ASP A C 1
ATOM 682 O O . ASP A 1 87 ? 13.588 22.127 -11.072 1.00 77.44 87 ASP A O 1
ATOM 686 N N . VAL A 1 88 ? 15.740 22.743 -11.298 1.00 70.06 88 VAL A N 1
ATOM 687 C CA . VAL A 1 88 ? 16.238 21.769 -10.336 1.00 70.06 88 VAL A CA 1
ATOM 688 C C . VAL A 1 88 ? 16.048 22.382 -8.957 1.00 70.06 88 VAL A C 1
ATOM 690 O O . VAL A 1 88 ? 16.816 23.245 -8.535 1.00 70.06 88 VAL A O 1
ATOM 693 N N . ILE A 1 89 ? 15.029 21.926 -8.230 1.00 63.16 89 ILE A N 1
ATOM 694 C CA . ILE A 1 89 ? 14.943 22.186 -6.793 1.00 63.16 89 ILE A CA 1
ATOM 695 C C . ILE A 1 89 ? 16.083 21.389 -6.158 1.00 63.16 89 ILE A C 1
ATOM 697 O O . ILE A 1 89 ? 15.960 20.186 -5.926 1.00 63.16 89 ILE A O 1
ATOM 701 N N . ALA A 1 90 ? 17.222 22.044 -5.932 1.00 56.78 90 ALA A N 1
ATOM 702 C CA . ALA A 1 90 ? 18.327 21.450 -5.202 1.00 56.78 90 ALA A CA 1
ATOM 703 C C . ALA A 1 90 ? 17.814 21.053 -3.811 1.00 56.78 90 ALA A C 1
ATOM 705 O O . ALA A 1 90 ? 17.541 21.903 -2.959 1.00 56.78 90 ALA A O 1
ATOM 706 N N . ALA A 1 91 ? 17.666 19.750 -3.572 1.00 58.84 91 ALA A N 1
ATOM 707 C CA . ALA A 1 91 ? 17.572 19.250 -2.215 1.00 58.84 91 ALA A CA 1
ATOM 708 C C . ALA A 1 91 ? 18.838 19.723 -1.486 1.00 58.84 91 ALA A C 1
ATOM 710 O O . ALA A 1 91 ? 19.952 19.507 -1.970 1.00 58.84 91 ALA A O 1
ATOM 711 N N . ARG A 1 92 ? 18.668 20.431 -0.363 1.00 48.97 92 ARG A N 1
ATOM 712 C CA . ARG A 1 92 ? 19.772 20.908 0.480 1.00 48.97 92 ARG A CA 1
ATOM 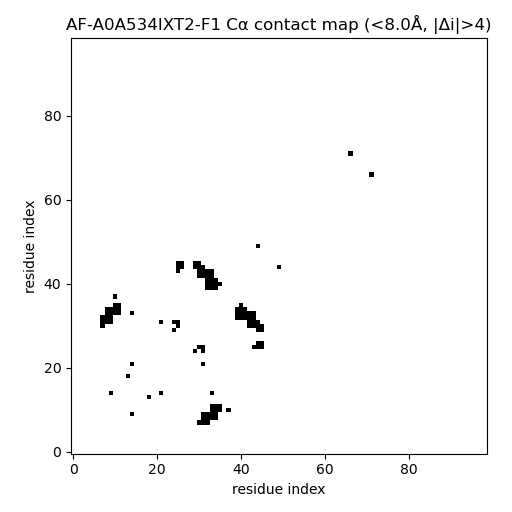713 C C . ARG A 1 92 ? 20.720 19.734 0.766 1.00 48.97 92 ARG A C 1
ATOM 715 O O . ARG A 1 92 ? 20.351 18.850 1.531 1.00 48.97 92 ARG A O 1
ATOM 722 N N . GLY A 1 93 ? 21.900 19.708 0.139 1.00 53.25 93 GLY A N 1
ATOM 723 C CA . GLY A 1 93 ? 22.920 18.687 0.413 1.00 53.25 93 GLY A CA 1
ATOM 724 C C . GLY A 1 93 ? 23.861 18.300 -0.732 1.00 53.25 93 GLY A C 1
ATOM 725 O O . GLY A 1 93 ? 24.912 17.734 -0.452 1.00 53.25 93 GLY A O 1
ATOM 726 N N . CYS A 1 94 ? 23.558 18.605 -1.996 1.00 43.75 94 CYS A N 1
ATOM 727 C CA . CYS A 1 94 ? 24.476 18.283 -3.098 1.00 43.75 94 CYS A CA 1
ATOM 728 C C . CYS A 1 94 ? 25.327 19.494 -3.488 1.00 43.75 94 CYS A C 1
ATOM 730 O O . CYS A 1 94 ? 24.947 20.278 -4.354 1.00 43.75 94 CYS A O 1
ATOM 732 N N . THR A 1 95 ? 26.496 19.634 -2.864 1.00 51.66 95 THR A N 1
ATOM 733 C CA . THR A 1 95 ? 27.557 20.507 -3.382 1.00 51.66 95 THR A CA 1
ATOM 734 C C . THR A 1 95 ? 28.320 19.734 -4.463 1.00 51.66 95 THR A C 1
ATOM 736 O O . THR A 1 95 ? 28.834 18.655 -4.161 1.00 51.66 95 THR A O 1
ATOM 739 N N . PRO A 1 96 ? 28.401 20.218 -5.715 1.00 54.56 96 PRO A N 1
ATOM 740 C CA . PRO A 1 96 ? 29.248 19.582 -6.719 1.00 54.56 96 PRO A CA 1
ATOM 741 C C . PRO A 1 96 ? 30.731 19.721 -6.318 1.00 54.56 96 PRO A C 1
ATOM 743 O O . PRO A 1 96 ? 31.114 20.767 -5.783 1.00 54.56 96 PRO A O 1
ATOM 746 N N . PRO A 1 97 ? 31.579 18.700 -6.548 1.00 48.31 97 PRO A N 1
ATOM 747 C CA . PRO A 1 97 ? 33.009 18.811 -6.284 1.00 48.31 97 PRO A CA 1
ATOM 748 C C . PRO A 1 97 ? 33.630 19.870 -7.204 1.00 48.31 97 PRO A C 1
ATOM 750 O O . PRO A 1 97 ? 33.386 19.876 -8.412 1.00 48.31 97 PRO A O 1
ATOM 753 N N . ARG A 1 98 ? 34.413 20.785 -6.619 1.00 50.09 98 ARG A N 1
ATOM 754 C CA . ARG A 1 98 ? 35.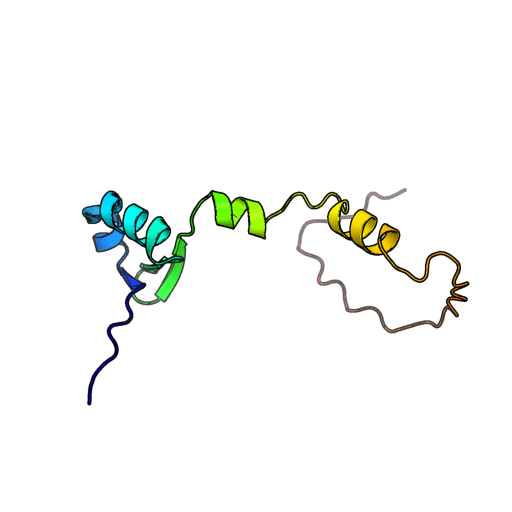250 21.722 -7.379 1.00 50.09 98 ARG A CA 1
ATOM 755 C C . ARG A 1 98 ? 36.362 20.941 -8.080 1.00 50.09 98 ARG A C 1
ATOM 757 O O . ARG A 1 98 ? 36.969 20.071 -7.458 1.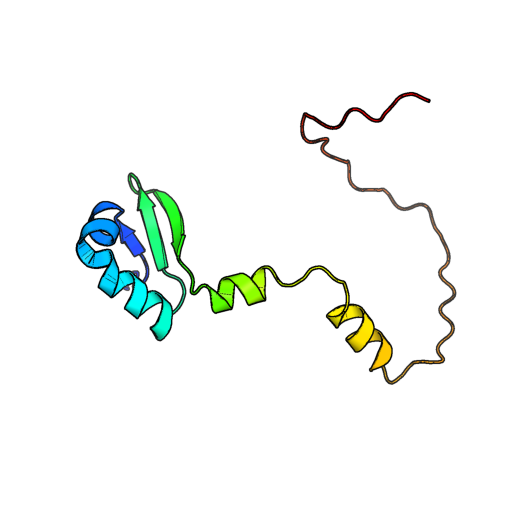00 50.09 98 ARG A O 1
ATOM 764 N N . ALA A 1 99 ? 36.560 21.268 -9.355 1.00 49.84 99 ALA A N 1
ATOM 765 C CA . ALA A 1 99 ? 37.716 20.868 -10.150 1.00 49.84 99 ALA A CA 1
ATOM 766 C C . ALA A 1 99 ? 39.019 21.427 -9.565 1.00 49.84 99 ALA A C 1
ATOM 768 O O . ALA A 1 99 ? 38.955 22.516 -8.942 1.00 49.84 99 ALA A O 1
#